Protein AF-A0A511YYL9-F1 (afdb_monomer_lite)

Foldseek 3Di:
DCVPVVVVVVVVPDDLLVLLLALQLLLVVLLVQDDPPDPLNVLSVLLNVLSCVLDPHHRDNDPDPPPQHSLNSLVVSLVSLVVSLVPDDDVVNSVSSVSSSVSSVVSNVSVVCVVVVHDPPVD

Radius of gyration: 15.74 Å; chains: 1; bounding box: 44×39×37 Å

Structure (mmCIF, N/CA/C/O backbone):
data_AF-A0A511YYL9-F1
#
_entry.id   AF-A0A511YYL9-F1
#
loop_
_atom_site.group_PDB
_atom_site.id
_atom_site.type_symbol
_atom_site.label_atom_id
_atom_site.label_alt_id
_atom_site.label_comp_id
_atom_site.label_asym_id
_atom_site.label_entity_id
_atom_site.label_seq_id
_atom_site.pdbx_PDB_ins_code
_atom_site.Cartn_x
_atom_site.Cartn_y
_atom_site.Cartn_z
_atom_site.occupancy
_atom_site.B_iso_or_equiv
_atom_site.auth_seq_id
_atom_site.auth_comp_id
_atom_site.auth_asym_id
_atom_site.auth_atom_id
_atom_site.pdbx_PDB_model_num
ATOM 1 N N . MET A 1 1 ? 30.550 -28.153 -11.649 1.00 44.44 1 MET A N 1
ATOM 2 C CA . MET A 1 1 ? 30.028 -26.855 -12.114 1.00 44.44 1 MET A CA 1
ATOM 3 C C . MET A 1 1 ? 28.538 -27.034 -12.335 1.00 44.44 1 MET A C 1
ATOM 5 O O . MET A 1 1 ? 28.211 -27.844 -13.182 1.00 44.44 1 MET A O 1
ATOM 9 N N . ASP A 1 2 ? 27.586 -26.387 -11.684 1.00 43.69 2 ASP A N 1
ATOM 10 C CA . ASP A 1 2 ? 27.435 -25.824 -10.336 1.00 43.69 2 ASP A CA 1
ATOM 11 C C . ASP A 1 2 ? 25.915 -25.542 -10.255 1.00 43.69 2 ASP A C 1
ATOM 13 O O . ASP A 1 2 ? 25.470 -24.443 -10.572 1.00 43.69 2 ASP A O 1
ATOM 17 N N . GLU A 1 3 ? 25.089 -26.566 -9.985 1.00 48.12 3 GLU A N 1
ATOM 18 C CA . GLU A 1 3 ? 23.604 -26.463 -9.978 1.00 48.12 3 GLU A CA 1
ATOM 19 C C . GLU A 1 3 ? 23.087 -25.425 -8.959 1.00 48.12 3 GLU A C 1
ATOM 21 O O . GLU A 1 3 ? 21.962 -24.921 -9.043 1.00 48.12 3 GLU A O 1
ATOM 26 N N . THR A 1 4 ? 23.939 -25.041 -8.010 1.00 49.22 4 THR A N 1
ATOM 27 C CA . THR A 1 4 ? 23.688 -23.978 -7.041 1.00 49.22 4 THR A CA 1
ATOM 28 C C . THR A 1 4 ? 23.674 -22.578 -7.661 1.00 49.22 4 THR A C 1
ATOM 30 O O . THR A 1 4 ? 22.932 -21.724 -7.178 1.00 49.22 4 THR A O 1
ATOM 33 N N . ALA A 1 5 ? 24.398 -22.332 -8.759 1.00 47.53 5 ALA A N 1
ATOM 34 C CA . ALA A 1 5 ? 24.409 -21.027 -9.429 1.00 47.53 5 ALA A CA 1
ATOM 35 C C . ALA A 1 5 ? 23.116 -20.760 -10.226 1.00 47.53 5 ALA A C 1
ATOM 37 O O . ALA A 1 5 ? 22.608 -19.640 -10.241 1.00 47.53 5 ALA A O 1
ATOM 38 N N . GLU A 1 6 ? 22.531 -21.799 -10.826 1.00 42.81 6 GLU A N 1
ATOM 39 C CA . GLU A 1 6 ? 21.280 -21.701 -11.596 1.00 42.81 6 GLU A CA 1
ATOM 40 C C . GLU A 1 6 ? 20.052 -21.502 -10.688 1.00 42.81 6 GLU A C 1
ATOM 42 O O . GLU A 1 6 ? 19.064 -20.871 -11.064 1.00 42.81 6 GLU A O 1
ATOM 47 N N . SER A 1 7 ? 20.140 -21.975 -9.443 1.00 42.91 7 SER A N 1
ATOM 48 C CA . SER A 1 7 ? 19.087 -21.818 -8.435 1.00 42.91 7 SER A CA 1
ATOM 49 C C . SER A 1 7 ? 19.033 -20.401 -7.845 1.00 42.91 7 SER A C 1
ATOM 51 O O . SER A 1 7 ? 17.952 -19.918 -7.508 1.00 42.91 7 SER A O 1
ATOM 53 N N . ILE A 1 8 ? 20.178 -19.712 -7.757 1.00 45.16 8 ILE A N 1
ATOM 54 C CA . ILE A 1 8 ? 20.262 -18.323 -7.272 1.00 45.16 8 ILE A CA 1
ATOM 55 C C . ILE A 1 8 ? 19.753 -17.339 -8.341 1.00 45.16 8 ILE A C 1
ATOM 57 O O . ILE A 1 8 ? 19.097 -16.358 -7.999 1.00 45.16 8 ILE A O 1
ATOM 61 N N . ALA A 1 9 ? 19.921 -17.658 -9.630 1.00 40.94 9 ALA A N 1
ATOM 62 C CA . ALA A 1 9 ? 19.423 -16.844 -10.744 1.00 40.94 9 ALA A CA 1
ATOM 63 C C . ALA A 1 9 ? 17.888 -16.657 -10.761 1.00 40.94 9 ALA A C 1
ATOM 65 O O . ALA A 1 9 ? 17.393 -15.713 -11.368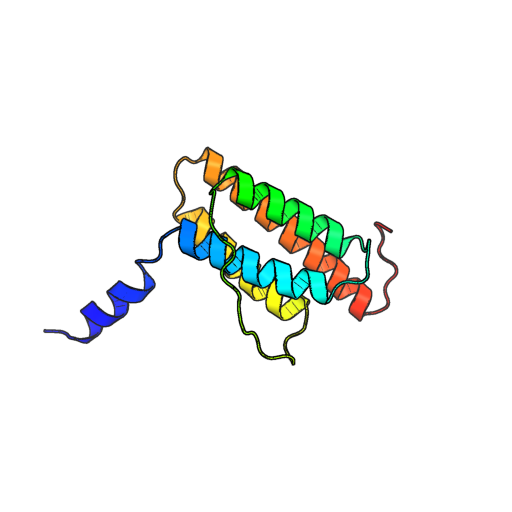 1.00 40.94 9 ALA A O 1
ATOM 66 N N . ARG A 1 10 ? 17.114 -17.508 -10.068 1.00 47.31 10 ARG A N 1
ATOM 67 C CA . ARG A 1 10 ? 15.640 -17.413 -10.024 1.00 47.31 10 ARG A CA 1
ATOM 68 C C . ARG A 1 10 ? 15.088 -16.411 -9.010 1.00 47.31 10 ARG A C 1
ATOM 70 O O . ARG A 1 10 ? 13.933 -16.018 -9.138 1.00 47.31 10 ARG A O 1
ATOM 77 N N . LEU A 1 11 ? 15.872 -15.999 -8.012 1.00 47.19 11 LEU A N 1
ATOM 78 C CA . LEU A 1 11 ? 15.444 -14.961 -7.062 1.00 47.19 11 LEU A CA 1
ATOM 79 C C . LEU A 1 11 ? 15.603 -13.549 -7.644 1.00 47.19 11 LEU A C 1
ATOM 81 O O . LEU A 1 11 ? 14.882 -12.639 -7.235 1.00 47.19 11 LEU A O 1
ATOM 85 N N . ASP A 1 12 ? 16.480 -13.393 -8.637 1.00 54.66 12 ASP A N 1
ATOM 86 C CA . ASP A 1 12 ? 16.789 -12.110 -9.266 1.00 54.66 12 ASP A CA 1
ATOM 87 C C . ASP A 1 12 ? 15.960 -11.819 -10.525 1.00 54.66 12 ASP A C 1
ATOM 89 O O . ASP A 1 12 ? 16.061 -10.719 -11.056 1.00 54.66 12 ASP A O 1
ATOM 93 N N . ASP A 1 13 ? 15.079 -12.708 -10.991 1.00 65.62 13 ASP A N 1
ATOM 94 C CA . ASP A 1 13 ? 14.391 -12.547 -12.290 1.00 65.62 13 ASP A CA 1
ATOM 95 C C . ASP A 1 13 ? 12.902 -12.155 -12.193 1.00 65.62 13 ASP A C 1
ATOM 97 O O . ASP A 1 13 ? 12.099 -12.439 -13.079 1.00 65.62 13 ASP A O 1
ATOM 101 N N . PHE A 1 14 ? 12.488 -11.504 -11.100 1.00 74.56 14 PHE A N 1
ATOM 102 C CA . PHE A 1 14 ? 11.117 -10.998 -11.002 1.00 74.56 14 PHE A CA 1
ATOM 103 C C . PHE A 1 14 ? 10.925 -9.710 -11.816 1.00 74.56 14 PHE A C 1
ATOM 105 O O . PHE A 1 14 ? 11.725 -8.773 -11.740 1.00 74.56 14 PHE A O 1
ATOM 112 N N . GLN A 1 15 ? 9.813 -9.632 -12.548 1.00 85.94 15 GLN A N 1
ATOM 113 C CA . GLN A 1 15 ? 9.394 -8.404 -13.216 1.00 85.94 15 GLN A CA 1
ATOM 114 C C . GLN A 1 15 ? 8.738 -7.463 -12.201 1.00 85.94 15 GLN A C 1
ATOM 116 O O . GLN A 1 15 ? 7.938 -7.883 -11.363 1.00 85.94 15 GLN A O 1
ATOM 121 N N . VAL A 1 16 ? 9.031 -6.161 -12.287 1.00 88.25 16 VAL A N 1
ATOM 122 C CA . VAL A 1 16 ? 8.430 -5.147 -11.396 1.00 88.25 16 VAL A CA 1
ATOM 123 C C . VAL A 1 16 ? 6.898 -5.174 -11.471 1.00 88.25 16 VAL A C 1
ATOM 125 O O . VAL A 1 16 ? 6.233 -5.020 -10.450 1.00 88.25 16 VAL A O 1
ATOM 128 N N . ALA A 1 17 ? 6.333 -5.446 -12.650 1.00 86.88 17 ALA A N 1
ATOM 129 C CA . ALA A 1 17 ? 4.891 -5.585 -12.835 1.00 86.88 17 ALA A CA 1
ATOM 130 C C . ALA A 1 17 ? 4.290 -6.740 -12.008 1.00 86.88 17 ALA A C 1
ATOM 132 O O . ALA A 1 17 ? 3.245 -6.554 -11.384 1.00 86.88 17 ALA A O 1
ATOM 133 N N . ASP A 1 18 ? 4.967 -7.890 -11.928 1.00 86.56 18 ASP A N 1
ATOM 134 C CA . ASP A 1 18 ? 4.513 -9.045 -11.137 1.00 86.56 18 ASP A CA 1
ATOM 135 C C . ASP A 1 18 ? 4.570 -8.754 -9.634 1.00 86.56 18 ASP A C 1
ATOM 137 O O . ASP A 1 18 ? 3.697 -9.165 -8.858 1.00 86.56 18 ASP A O 1
ATOM 141 N N . VAL A 1 19 ? 5.584 -7.992 -9.215 1.00 88.81 19 VAL A N 1
ATOM 142 C CA . VAL A 1 19 ? 5.691 -7.507 -7.837 1.00 88.81 19 VAL A CA 1
ATOM 143 C C . VAL A 1 19 ? 4.552 -6.551 -7.521 1.00 88.81 19 VAL A C 1
ATOM 145 O O . VAL A 1 19 ? 3.910 -6.716 -6.489 1.00 88.81 19 VAL A O 1
ATOM 148 N N . ILE A 1 20 ? 4.247 -5.599 -8.406 1.00 90.62 20 ILE A N 1
ATOM 149 C CA . ILE A 1 20 ? 3.129 -4.664 -8.223 1.00 90.62 20 ILE A CA 1
ATOM 150 C C . ILE A 1 20 ? 1.796 -5.418 -8.146 1.00 90.62 20 ILE A C 1
ATOM 152 O O . ILE A 1 20 ? 1.012 -5.172 -7.230 1.00 90.62 20 ILE A O 1
ATOM 156 N N . ALA A 1 21 ? 1.562 -6.388 -9.033 1.00 88.69 21 ALA A N 1
ATOM 157 C CA . ALA A 1 21 ? 0.372 -7.239 -9.007 1.00 88.69 21 ALA A CA 1
ATOM 158 C C . ALA A 1 21 ? 0.232 -8.011 -7.683 1.00 88.69 21 ALA A C 1
ATOM 160 O O . ALA A 1 21 ? -0.864 -8.119 -7.125 1.00 88.69 21 ALA A O 1
ATOM 161 N N . SER A 1 22 ? 1.351 -8.513 -7.153 1.00 88.75 22 SER A N 1
ATOM 162 C CA . SER A 1 22 ? 1.401 -9.202 -5.859 1.00 88.75 22 SER A CA 1
ATOM 163 C C . SER A 1 22 ? 1.152 -8.250 -4.693 1.00 88.75 22 SER A C 1
ATOM 165 O O . SER A 1 22 ? 0.391 -8.583 -3.790 1.00 88.75 22 SER A O 1
ATOM 167 N N . VAL A 1 23 ? 1.749 -7.054 -4.722 1.00 91.88 23 VAL A N 1
ATOM 168 C CA . VAL A 1 23 ? 1.523 -6.014 -3.713 1.00 91.88 23 VAL A CA 1
ATOM 169 C C . VA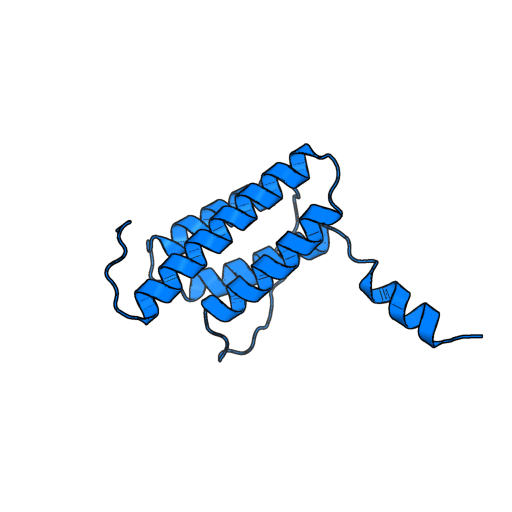L A 1 23 ? 0.050 -5.629 -3.685 1.00 91.88 23 VAL A C 1
ATOM 171 O O . VAL A 1 23 ? -0.515 -5.628 -2.600 1.00 91.88 23 VAL A O 1
ATOM 174 N N . ARG A 1 24 ? -0.604 -5.414 -4.834 1.00 90.50 24 ARG A N 1
ATOM 175 C CA . ARG A 1 24 ? -2.055 -5.155 -4.892 1.00 90.50 24 ARG A CA 1
ATOM 176 C C . ARG A 1 24 ? -2.870 -6.247 -4.206 1.00 90.50 24 ARG A C 1
ATOM 178 O O . ARG A 1 24 ? -3.721 -5.934 -3.387 1.00 90.50 24 ARG A O 1
ATOM 185 N N . GLY A 1 25 ? -2.563 -7.518 -4.466 1.00 89.31 25 GLY A N 1
ATOM 186 C CA . GLY A 1 25 ? -3.220 -8.633 -3.777 1.00 89.31 25 GLY A CA 1
ATOM 187 C C . GLY A 1 25 ? -3.041 -8.607 -2.257 1.00 89.31 25 GLY A C 1
ATOM 188 O O . GLY A 1 25 ? -3.952 -8.965 -1.520 1.00 89.31 25 GLY A O 1
ATOM 189 N N . LEU A 1 26 ? -1.881 -8.160 -1.768 1.00 92.12 26 LEU A N 1
ATOM 190 C CA . LEU A 1 26 ? -1.651 -7.962 -0.335 1.00 92.12 26 LEU A CA 1
ATOM 191 C C . LEU A 1 26 ? -2.424 -6.750 0.203 1.00 92.12 26 LEU A C 1
ATOM 193 O O . LEU A 1 26 ? -2.948 -6.815 1.310 1.00 92.12 26 LEU A O 1
ATOM 197 N N . LEU A 1 27 ? -2.498 -5.653 -0.553 1.00 93.12 27 LEU A N 1
ATOM 198 C CA . LEU A 1 27 ? -3.258 -4.469 -0.148 1.00 93.12 27 LEU A CA 1
ATOM 199 C C . LEU A 1 27 ? -4.757 -4.764 -0.072 1.00 93.12 27 LEU A C 1
ATOM 201 O O . LEU A 1 27 ? -5.397 -4.294 0.858 1.00 93.12 27 LEU A O 1
ATOM 205 N N . ASP A 1 28 ? -5.283 -5.591 -0.975 1.00 91.69 28 ASP A N 1
ATOM 206 C CA . ASP A 1 28 ? -6.683 -6.039 -0.985 1.00 91.69 28 ASP A CA 1
ATOM 207 C C . ASP A 1 28 ? -7.022 -6.760 0.324 1.00 91.69 28 ASP A C 1
ATOM 209 O O . ASP A 1 28 ? -7.901 -6.355 1.082 1.00 91.69 28 ASP A O 1
ATOM 213 N N . VAL A 1 29 ? -6.186 -7.738 0.684 1.00 90.62 29 VAL A N 1
ATOM 214 C CA . VAL A 1 29 ? -6.302 -8.470 1.951 1.00 90.62 29 VAL A CA 1
ATOM 215 C C . VAL A 1 29 ? -6.130 -7.550 3.165 1.00 90.62 29 VAL A C 1
ATOM 217 O O . VAL A 1 29 ? -6.751 -7.778 4.203 1.00 90.62 29 VAL A O 1
ATOM 220 N N . ALA A 1 30 ? -5.264 -6.536 3.087 1.00 91.38 30 ALA A N 1
ATOM 221 C CA . ALA A 1 30 ? -5.085 -5.579 4.175 1.00 91.38 30 ALA A CA 1
ATOM 222 C C . ALA A 1 30 ? -6.315 -4.671 4.345 1.00 91.38 30 ALA A C 1
ATOM 224 O O . ALA A 1 30 ? -6.737 -4.456 5.479 1.00 91.38 30 ALA A O 1
ATOM 225 N N . LEU A 1 31 ? -6.907 -4.196 3.244 1.00 91.62 31 LEU A N 1
ATOM 226 C CA . LEU A 1 31 ? -8.115 -3.366 3.238 1.00 91.62 31 LEU A CA 1
ATOM 227 C C . LEU A 1 31 ? -9.321 -4.107 3.810 1.00 91.62 31 LEU A C 1
ATOM 229 O O . LEU A 1 31 ? -10.009 -3.551 4.662 1.00 91.62 31 LEU A O 1
ATOM 233 N N . ASP A 1 32 ? -9.514 -5.374 3.435 1.00 90.75 32 ASP A N 1
ATOM 234 C CA . ASP A 1 32 ? -10.578 -6.236 3.976 1.00 90.75 32 ASP A CA 1
ATOM 235 C C . ASP A 1 32 ? -10.510 -6.398 5.503 1.00 90.75 32 ASP A C 1
ATOM 237 O O . ASP A 1 32 ? -11.489 -6.770 6.155 1.00 90.75 32 ASP A O 1
ATOM 241 N N . ARG A 1 33 ? -9.338 -6.141 6.089 1.00 88.38 33 ARG A N 1
ATOM 242 C CA . ARG A 1 33 ? -9.076 -6.257 7.528 1.00 88.38 33 ARG A CA 1
ATOM 243 C C . ARG A 1 33 ? -9.091 -4.911 8.247 1.00 88.38 33 ARG A C 1
ATOM 245 O O . ARG A 1 33 ? -9.015 -4.893 9.474 1.00 88.38 33 ARG A O 1
ATOM 252 N N . CYS A 1 34 ? -9.175 -3.800 7.521 1.00 88.94 34 CYS A N 1
ATOM 253 C CA . CYS A 1 34 ? -9.317 -2.475 8.104 1.00 88.94 34 CYS A CA 1
ATOM 254 C C . CYS A 1 34 ? -10.786 -2.166 8.415 1.00 88.94 34 CYS A C 1
ATOM 256 O O . CYS A 1 34 ? -11.702 -2.598 7.716 1.00 88.94 34 CYS A O 1
ATOM 258 N N . ALA A 1 35 ? -11.021 -1.356 9.450 1.00 87.19 35 ALA A N 1
ATOM 259 C CA . ALA A 1 35 ? -12.343 -0.781 9.665 1.00 87.19 35 ALA A CA 1
ATOM 260 C C . ALA A 1 35 ? -12.712 0.148 8.484 1.00 87.19 35 ALA A C 1
ATOM 262 O O . ALA A 1 35 ? -11.855 0.912 8.024 1.00 87.19 35 ALA A O 1
ATOM 263 N N .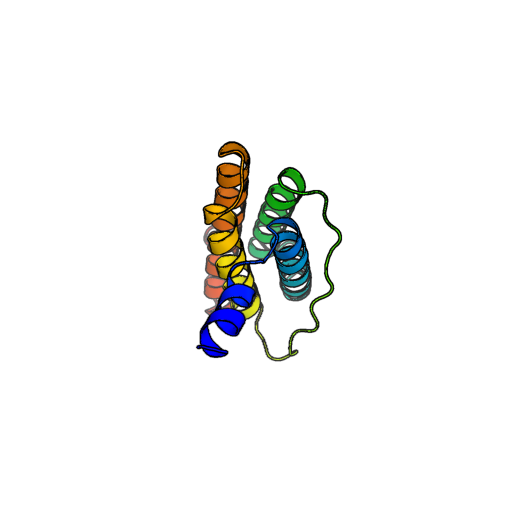 PRO A 1 36 ? -13.968 0.131 7.995 1.00 82.88 36 PRO A N 1
ATOM 264 C CA . PRO A 1 36 ? -14.391 0.999 6.901 1.00 82.88 36 PRO A CA 1
ATOM 265 C C . PRO A 1 36 ? -14.134 2.479 7.205 1.00 82.88 36 PRO A C 1
ATOM 267 O O . PRO A 1 36 ? -14.557 2.987 8.242 1.00 82.88 36 PRO A O 1
ATOM 270 N N . GLY A 1 37 ? -13.454 3.171 6.287 1.00 83.38 37 GLY A N 1
ATOM 271 C CA . GLY A 1 37 ? -13.131 4.594 6.428 1.00 83.38 37 GLY A CA 1
ATOM 272 C C . GLY A 1 37 ? -12.033 4.912 7.448 1.00 83.38 37 GLY A C 1
ATOM 273 O O . GLY A 1 37 ? -11.841 6.086 7.755 1.00 83.38 37 GLY A O 1
ATOM 274 N N . SER A 1 38 ? -11.311 3.913 7.973 1.00 90.12 38 SER A N 1
ATOM 275 C CA . SER A 1 38 ? -10.180 4.177 8.864 1.00 90.12 38 SER A CA 1
ATOM 276 C C . SER A 1 38 ? -9.060 4.928 8.141 1.00 90.12 38 SER A C 1
ATOM 278 O O . SER A 1 38 ? -8.846 4.764 6.937 1.00 90.12 38 SER A O 1
ATOM 280 N N . ALA A 1 39 ? -8.297 5.725 8.891 1.00 93.00 39 ALA A N 1
ATOM 281 C CA . ALA A 1 39 ? -7.147 6.442 8.345 1.00 93.00 39 ALA A CA 1
ATOM 282 C C . ALA A 1 39 ? -6.113 5.473 7.739 1.00 93.00 39 ALA A C 1
ATOM 284 O O . ALA A 1 39 ? -5.535 5.756 6.694 1.00 93.00 39 ALA A O 1
ATOM 285 N N . ALA A 1 40 ? -5.941 4.286 8.332 1.00 93.50 40 ALA A N 1
ATOM 286 C CA . ALA A 1 40 ? -5.102 3.241 7.758 1.00 93.50 40 ALA A CA 1
ATOM 287 C C . ALA A 1 40 ? -5.613 2.750 6.395 1.00 93.50 40 ALA A C 1
ATOM 289 O O . ALA A 1 40 ? -4.810 2.596 5.477 1.00 93.50 40 ALA A O 1
ATOM 290 N N . ALA A 1 41 ? -6.925 2.537 6.243 1.00 93.25 41 ALA A N 1
ATOM 291 C CA . ALA A 1 41 ? -7.510 2.130 4.968 1.00 93.25 41 ALA A CA 1
ATOM 292 C C . ALA A 1 41 ? -7.290 3.195 3.884 1.00 93.25 41 ALA A C 1
ATOM 294 O O . ALA A 1 41 ? -6.904 2.860 2.768 1.00 93.25 41 ALA A O 1
ATOM 295 N N . LEU A 1 42 ? -7.461 4.478 4.223 1.00 94.81 42 LEU A N 1
ATOM 296 C CA . LEU A 1 42 ? -7.222 5.591 3.297 1.00 94.81 42 LEU A CA 1
ATOM 297 C C . LEU A 1 42 ? -5.763 5.649 2.825 1.00 94.81 42 LEU A C 1
ATOM 299 O O . LEU A 1 42 ? -5.506 5.819 1.636 1.00 94.81 42 LEU A O 1
ATOM 303 N N . GLU A 1 43 ? -4.810 5.446 3.733 1.00 97.00 43 GLU A N 1
ATOM 304 C CA . GLU A 1 43 ? -3.387 5.380 3.387 1.00 97.00 43 GLU A CA 1
ATOM 305 C C . GLU A 1 43 ? -3.065 4.158 2.509 1.00 97.00 43 GLU A C 1
ATOM 307 O O . GLU A 1 43 ? -2.268 4.257 1.577 1.00 97.00 43 GLU A O 1
ATOM 312 N N . ILE A 1 44 ? -3.710 3.007 2.738 1.00 95.69 44 ILE A N 1
ATOM 313 C CA . ILE A 1 44 ? -3.557 1.837 1.858 1.00 95.69 44 ILE A CA 1
ATOM 314 C C . ILE A 1 44 ? -4.117 2.127 0.457 1.00 95.69 44 ILE A C 1
ATOM 316 O O . ILE A 1 44 ? -3.468 1.778 -0.530 1.00 95.69 44 ILE A O 1
ATOM 320 N N . CYS A 1 45 ? -5.265 2.802 0.351 1.00 94.81 45 CYS A N 1
ATOM 321 C CA . CYS A 1 45 ? -5.817 3.234 -0.935 1.00 94.81 45 CYS A CA 1
ATOM 322 C C . CYS A 1 45 ? -4.878 4.209 -1.662 1.00 94.81 45 CYS A C 1
ATOM 324 O O . CYS A 1 45 ? -4.600 4.015 -2.841 1.00 94.81 45 CYS A O 1
ATOM 326 N N . ALA A 1 46 ? -4.314 5.198 -0.961 1.00 94.81 46 ALA A N 1
ATOM 327 C CA . ALA A 1 46 ? -3.343 6.127 -1.547 1.00 94.81 46 ALA A CA 1
ATOM 328 C C . ALA A 1 46 ? -2.081 5.403 -2.050 1.00 94.81 46 ALA A C 1
ATOM 330 O O . ALA A 1 46 ? -1.569 5.695 -3.133 1.00 94.81 46 ALA A O 1
ATOM 331 N N . ALA A 1 47 ? -1.596 4.405 -1.301 1.00 96.12 47 ALA A N 1
ATOM 332 C CA . ALA A 1 47 ? -0.507 3.554 -1.767 1.00 96.12 47 ALA A CA 1
ATOM 333 C C . ALA A 1 47 ? -0.887 2.793 -3.045 1.00 96.12 47 ALA A C 1
ATOM 335 O O . ALA A 1 47 ? -0.077 2.710 -3.966 1.00 96.12 47 ALA A O 1
ATOM 336 N N . TRP A 1 48 ? -2.108 2.2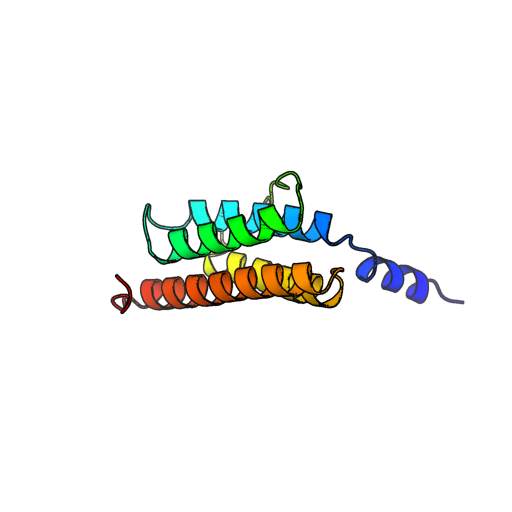57 -3.111 1.00 94.69 48 TRP A N 1
ATOM 337 C CA . TRP A 1 48 ? -2.617 1.549 -4.283 1.00 94.69 48 TRP A CA 1
ATOM 338 C C . TRP A 1 48 ? -2.636 2.443 -5.526 1.00 94.69 48 TRP A C 1
ATOM 340 O O . TRP A 1 48 ? -2.115 2.049 -6.568 1.00 94.69 48 TRP A O 1
ATOM 350 N N . GLU A 1 49 ? -3.163 3.661 -5.411 1.00 92.25 49 GLU A N 1
ATOM 351 C CA . GLU A 1 49 ? -3.196 4.635 -6.508 1.00 92.25 49 GLU A CA 1
ATOM 352 C C . GLU A 1 49 ? -1.787 4.932 -7.045 1.00 92.25 49 GLU A C 1
ATOM 354 O O . GLU A 1 49 ? -1.566 4.927 -8.257 1.00 92.25 49 GLU A O 1
ATOM 359 N N . GLY A 1 50 ? -0.799 5.093 -6.158 1.00 89.94 50 GLY A N 1
ATOM 360 C CA . GLY A 1 50 ? 0.602 5.270 -6.557 1.00 89.94 50 GLY A CA 1
ATOM 361 C C . GLY A 1 50 ? 1.163 4.086 -7.359 1.00 89.94 50 GLY A C 1
ATOM 362 O O . GLY A 1 50 ? 1.933 4.282 -8.301 1.00 89.94 50 GLY A O 1
ATOM 363 N N . LEU A 1 51 ? 0.749 2.854 -7.039 1.00 91.12 51 LEU A N 1
ATOM 364 C CA . LEU A 1 51 ? 1.129 1.650 -7.788 1.00 91.12 51 LEU A CA 1
ATOM 365 C C . LEU A 1 51 ? 0.448 1.586 -9.168 1.00 91.12 51 LEU A C 1
ATOM 367 O O . LEU A 1 51 ? 1.073 1.150 -10.139 1.00 91.12 51 LEU A O 1
ATOM 371 N N . ASP A 1 52 ? -0.810 2.032 -9.272 1.00 89.62 52 ASP A N 1
ATOM 372 C CA . ASP A 1 52 ? -1.596 2.101 -10.520 1.00 89.62 52 ASP A CA 1
ATOM 373 C C . ASP A 1 52 ? -0.969 3.009 -11.571 1.00 89.62 52 ASP A C 1
ATOM 375 O O . ASP A 1 52 ? -0.975 2.664 -12.754 1.00 89.62 52 ASP A O 1
ATOM 379 N N . VAL A 1 53 ? -0.336 4.103 -11.148 1.00 85.50 53 VAL A N 1
ATOM 380 C CA . VAL A 1 53 ? 0.389 4.993 -12.063 1.00 85.50 53 VAL A CA 1
ATOM 381 C C . VAL A 1 53 ? 1.650 4.329 -12.632 1.00 85.50 53 VAL A C 1
ATOM 383 O O . VAL A 1 53 ? 2.024 4.598 -13.774 1.00 85.50 53 VAL A O 1
ATOM 386 N N . VAL A 1 54 ? 2.316 3.459 -11.865 1.00 83.50 54 VAL A N 1
ATOM 387 C CA . VAL A 1 54 ? 3.585 2.832 -12.277 1.00 83.50 54 VAL A CA 1
ATOM 388 C C . VAL A 1 54 ? 3.367 1.656 -13.222 1.00 83.50 54 VAL A C 1
ATOM 390 O O . VAL A 1 54 ? 4.119 1.493 -14.182 1.00 83.50 54 VAL A O 1
ATOM 393 N N . ALA A 1 55 ? 2.353 0.830 -12.970 1.00 80.38 55 ALA A N 1
ATOM 394 C CA . ALA A 1 55 ? 2.045 -0.296 -13.838 1.00 80.38 55 ALA A CA 1
ATOM 395 C C . ALA A 1 55 ? 0.548 -0.600 -13.870 1.00 80.38 55 ALA A C 1
ATOM 397 O O . ALA A 1 55 ? -0.060 -0.943 -12.850 1.00 80.38 55 ALA A O 1
ATOM 398 N N . ALA A 1 56 ? -0.012 -0.614 -15.080 1.00 65.31 56 ALA A N 1
ATOM 399 C CA . ALA A 1 56 ? -1.276 -1.279 -15.348 1.00 65.31 56 ALA A CA 1
ATOM 400 C C . ALA A 1 56 ? -1.043 -2.793 -15.233 1.00 65.31 56 ALA A C 1
ATOM 402 O O . ALA A 1 56 ? -0.488 -3.419 -16.132 1.00 65.31 56 ALA A O 1
ATOM 403 N N . ALA A 1 57 ? -1.410 -3.376 -14.096 1.00 60.16 57 ALA A N 1
ATOM 404 C CA . ALA A 1 57 ? -1.269 -4.807 -13.849 1.00 60.16 57 ALA A CA 1
ATOM 405 C C . ALA A 1 57 ? -2.544 -5.337 -13.190 1.00 60.16 57 ALA A C 1
ATOM 407 O O . ALA A 1 57 ? -3.185 -4.647 -12.395 1.00 60.16 57 ALA A O 1
ATOM 408 N N . SER A 1 58 ? -2.926 -6.565 -13.523 1.00 59.03 58 SER A N 1
ATOM 409 C CA . SER A 1 58 ? -4.021 -7.252 -12.841 1.00 59.03 58 SER A CA 1
ATOM 410 C C . SER A 1 58 ? -3.686 -7.473 -11.365 1.00 59.03 58 SER A C 1
ATOM 412 O O . SER A 1 58 ? -2.520 -7.592 -10.998 1.00 59.03 58 SER A O 1
ATOM 414 N N . VAL A 1 59 ? -4.704 -7.562 -10.512 1.00 61.53 59 VAL A N 1
ATOM 415 C CA . VAL A 1 59 ? -4.520 -7.981 -9.118 1.00 61.53 59 VAL A CA 1
ATOM 416 C C . VAL A 1 59 ? -4.227 -9.479 -9.093 1.00 61.53 59 VAL A C 1
ATOM 418 O O . VAL A 1 59 ? -5.017 -10.274 -9.605 1.00 61.53 59 VAL A O 1
ATOM 421 N N . THR A 1 60 ? -3.112 -9.883 -8.484 1.00 61.66 60 THR A N 1
ATOM 422 C CA . THR A 1 60 ? -2.867 -11.299 -8.192 1.00 61.66 60 THR A CA 1
ATOM 423 C C . THR A 1 60 ? -3.518 -11.626 -6.859 1.00 61.66 60 THR A C 1
ATOM 425 O O . THR A 1 60 ? -3.042 -11.176 -5.821 1.00 61.66 60 THR A O 1
ATOM 428 N N . VAL A 1 61 ? -4.594 -12.417 -6.869 1.00 62.00 61 VAL A N 1
ATOM 429 C CA . VAL A 1 61 ? -5.267 -12.842 -5.632 1.00 62.00 61 VAL A CA 1
ATOM 430 C C . VAL A 1 61 ? -4.297 -13.661 -4.780 1.00 62.00 61 VAL A C 1
ATOM 432 O O . VAL A 1 61 ? -3.913 -14.777 -5.136 1.00 62.00 61 VAL A O 1
ATOM 435 N N . GLN A 1 62 ? -3.900 -13.102 -3.641 1.00 63.22 62 GLN A N 1
ATOM 436 C CA . GLN A 1 62 ? -2.995 -13.742 -2.694 1.00 63.22 62 GLN A CA 1
ATOM 437 C C . GLN A 1 62 ? -3.817 -14.560 -1.692 1.00 63.22 62 GLN A C 1
ATOM 439 O O . GLN A 1 62 ? -4.550 -14.010 -0.873 1.00 63.22 62 GLN A O 1
ATOM 444 N N . ARG A 1 63 ? -3.687 -15.893 -1.719 1.00 63.16 63 ARG A N 1
ATOM 445 C CA . ARG A 1 63 ? -4.217 -16.751 -0.645 1.00 63.16 63 ARG A CA 1
ATOM 446 C C . ARG A 1 63 ? -3.262 -16.714 0.541 1.00 63.16 63 ARG A C 1
ATOM 448 O O . ARG A 1 63 ? -2.363 -17.543 0.648 1.00 63.16 63 ARG A O 1
ATOM 455 N N . LEU A 1 64 ? -3.451 -15.728 1.405 1.00 67.88 64 LEU A N 1
ATOM 456 C CA . LEU A 1 64 ? -2.710 -15.612 2.653 1.00 67.88 64 LEU A CA 1
ATOM 457 C C . LEU A 1 64 ? -3.386 -16.418 3.773 1.00 67.88 64 LEU A C 1
ATOM 459 O O . LEU A 1 64 ? -4.617 -16.478 3.810 1.00 67.88 64 LEU A O 1
ATOM 463 N N . PRO A 1 65 ? -2.610 -17.005 4.704 1.00 73.31 65 PRO A N 1
ATOM 464 C CA . PRO A 1 65 ? -3.155 -17.562 5.936 1.00 73.31 65 PRO A CA 1
ATOM 465 C C . PRO A 1 65 ? -4.054 -16.547 6.661 1.00 73.31 65 PRO A C 1
ATOM 467 O O . PRO A 1 65 ? -3.719 -15.358 6.766 1.00 73.31 65 PRO A O 1
ATOM 470 N N . SER A 1 66 ? -5.200 -17.014 7.159 1.00 71.81 66 SER A N 1
ATOM 471 C CA . SER A 1 66 ? -6.178 -16.194 7.887 1.00 71.81 66 SER A CA 1
ATOM 472 C C . SER A 1 66 ? -5.604 -15.568 9.155 1.00 71.81 66 SER A C 1
ATOM 474 O O . SER A 1 66 ? -6.089 -14.535 9.599 1.00 71.81 66 SER A O 1
ATOM 476 N N . GLU A 1 67 ? -4.559 -16.175 9.714 1.00 77.69 67 GLU A N 1
ATOM 477 C CA . GLU A 1 67 ? -3.927 -15.796 10.976 1.00 77.69 67 GLU A CA 1
ATOM 478 C C . GLU A 1 67 ? -2.982 -14.599 10.832 1.00 77.69 67 GLU A C 1
ATOM 480 O O . GLU A 1 67 ? -2.587 -14.004 11.834 1.00 77.69 67 GLU A O 1
ATOM 485 N N . LEU A 1 68 ? -2.582 -14.238 9.607 1.00 77.38 68 LEU A N 1
ATOM 486 C CA . LEU A 1 68 ? -1.768 -13.043 9.406 1.00 77.38 68 LEU A CA 1
ATOM 487 C C . LEU A 1 68 ? -2.593 -11.814 9.794 1.00 77.38 68 LEU A C 1
ATOM 489 O O . LEU A 1 68 ? -3.716 -11.671 9.330 1.00 77.38 68 LEU A O 1
ATOM 493 N N . SER A 1 69 ? -2.047 -10.895 10.586 1.00 85.12 69 SER A N 1
ATOM 494 C CA . SER A 1 69 ? -2.691 -9.600 10.842 1.00 85.12 69 SER A CA 1
ATOM 495 C C . SER A 1 69 ? -2.540 -8.655 9.644 1.00 85.12 69 SER A C 1
ATOM 497 O O . SER A 1 69 ? -1.703 -8.881 8.763 1.00 85.12 69 SER A O 1
ATOM 499 N N . ALA A 1 70 ? -3.315 -7.565 9.606 1.00 85.69 70 ALA A N 1
ATOM 500 C CA . ALA A 1 70 ? -3.137 -6.507 8.604 1.00 85.69 70 ALA A CA 1
ATOM 501 C C . ALA A 1 70 ? -1.694 -5.958 8.613 1.00 85.69 70 ALA A C 1
ATOM 503 O O . ALA A 1 70 ? -1.091 -5.771 7.556 1.00 85.69 70 ALA A O 1
ATOM 504 N N . LEU A 1 71 ? -1.079 -5.817 9.794 1.00 87.38 71 LEU A N 1
ATOM 505 C CA . LEU A 1 71 ? 0.323 -5.410 9.933 1.00 87.38 71 LEU A CA 1
ATOM 506 C C . LEU A 1 71 ? 1.310 -6.385 9.282 1.00 87.38 71 LEU A C 1
ATOM 508 O O . LEU A 1 71 ? 2.252 -5.944 8.618 1.00 87.38 71 LEU A O 1
ATOM 512 N N . GLY A 1 72 ? 1.107 -7.695 9.451 1.00 87.44 72 GLY A N 1
ATOM 513 C CA . GLY A 1 72 ? 1.954 -8.718 8.829 1.00 87.44 72 GLY A CA 1
ATOM 514 C C . GLY A 1 72 ? 1.870 -8.690 7.299 1.00 87.44 72 GLY A C 1
ATOM 515 O O . GLY A 1 72 ? 2.890 -8.788 6.606 1.00 87.44 72 GLY A O 1
ATOM 516 N N . VAL A 1 73 ? 0.665 -8.469 6.770 1.00 90.56 73 VAL A N 1
ATOM 517 C CA . VAL A 1 73 ? 0.426 -8.306 5.330 1.00 90.56 73 VAL A CA 1
ATOM 518 C C . VAL A 1 73 ? 1.106 -7.043 4.802 1.00 90.56 73 VAL A C 1
ATOM 520 O O . VAL A 1 73 ? 1.882 -7.120 3.846 1.00 90.56 73 VAL A O 1
ATOM 523 N N . LEU A 1 74 ? 0.933 -5.901 5.475 1.00 92.94 74 LEU A N 1
ATOM 524 C CA . LEU A 1 74 ? 1.595 -4.654 5.087 1.00 92.94 74 LEU A CA 1
ATOM 525 C C . LEU A 1 74 ? 3.120 -4.740 5.187 1.00 92.94 74 LEU A C 1
ATOM 527 O O . LEU A 1 74 ? 3.820 -4.202 4.333 1.00 92.94 74 LEU A O 1
ATOM 531 N N . ALA A 1 75 ? 3.672 -5.433 6.186 1.00 92.81 75 ALA A N 1
ATOM 532 C CA . ALA A 1 75 ? 5.117 -5.638 6.285 1.00 92.81 75 ALA A CA 1
ATOM 533 C C . ALA A 1 75 ? 5.675 -6.375 5.057 1.00 92.81 75 ALA A C 1
ATOM 535 O O . ALA A 1 75 ? 6.756 -6.032 4.567 1.00 92.81 75 ALA A O 1
ATOM 536 N N . THR A 1 76 ? 4.923 -7.345 4.536 1.00 91.62 76 THR A N 1
ATOM 537 C CA . THR A 1 76 ? 5.271 -8.075 3.312 1.00 91.62 76 THR A CA 1
ATOM 538 C C . THR A 1 76 ? 5.170 -7.169 2.086 1.00 91.62 76 THR A C 1
ATOM 540 O O . THR A 1 76 ? 6.138 -7.065 1.332 1.00 91.62 76 THR A O 1
ATOM 543 N N . ALA A 1 77 ? 4.065 -6.429 1.942 1.00 93.19 77 ALA A N 1
ATOM 544 C CA . ALA A 1 77 ? 3.875 -5.460 0.861 1.00 93.19 77 ALA A CA 1
ATOM 545 C C . ALA A 1 77 ? 5.020 -4.433 0.808 1.00 93.19 77 ALA A C 1
ATOM 547 O O . ALA A 1 77 ? 5.631 -4.225 -0.237 1.00 93.19 77 ALA A O 1
ATOM 548 N N . ARG A 1 78 ? 5.406 -3.865 1.956 1.00 95.25 78 ARG A N 1
ATOM 549 C CA . ARG A 1 78 ? 6.521 -2.912 2.047 1.00 95.25 78 ARG A CA 1
ATOM 550 C C . ARG A 1 78 ? 7.860 -3.493 1.605 1.00 95.25 78 ARG A C 1
ATOM 552 O O . ARG A 1 78 ? 8.638 -2.797 0.956 1.00 95.25 78 ARG A O 1
ATOM 559 N N . ARG A 1 79 ? 8.168 -4.742 1.972 1.00 93.06 79 ARG A N 1
ATOM 560 C CA . ARG A 1 79 ? 9.411 -5.407 1.536 1.00 93.06 79 ARG A CA 1
ATOM 561 C C . ARG A 1 79 ? 9.447 -5.556 0.018 1.00 93.06 79 ARG A C 1
ATOM 563 O O . ARG A 1 79 ? 10.469 -5.249 -0.588 1.00 93.06 79 ARG A O 1
ATOM 570 N N . LEU A 1 80 ? 8.329 -5.963 -0.578 1.00 92.19 80 LEU A N 1
ATOM 571 C CA . LEU A 1 80 ? 8.193 -6.100 -2.025 1.00 92.19 80 LEU A CA 1
ATOM 572 C C . LEU A 1 80 ? 8.341 -4.755 -2.747 1.00 92.19 80 LEU A C 1
ATOM 574 O O . LEU A 1 80 ? 9.129 -4.657 -3.684 1.00 92.19 80 LEU A O 1
ATOM 578 N N . VAL A 1 81 ? 7.675 -3.699 -2.267 1.00 93.62 81 VAL A N 1
ATOM 579 C CA . VAL A 1 81 ? 7.801 -2.350 -2.849 1.00 93.62 81 VAL A CA 1
ATOM 580 C C . VAL A 1 81 ? 9.240 -1.834 -2.757 1.00 93.62 81 VAL A C 1
ATOM 582 O O . VAL A 1 81 ? 9.759 -1.311 -3.739 1.00 93.62 81 VAL A O 1
ATOM 585 N N . ARG A 1 82 ? 9.934 -2.038 -1.628 1.00 94.62 82 ARG A N 1
ATOM 586 C CA . ARG A 1 82 ? 11.364 -1.689 -1.504 1.00 94.62 82 ARG A CA 1
ATOM 587 C C . ARG A 1 82 ? 12.222 -2.405 -2.547 1.00 94.62 82 ARG A C 1
ATOM 589 O O . ARG A 1 82 ? 13.078 -1.770 -3.152 1.00 94.62 82 ARG A O 1
ATOM 596 N N . GLY A 1 83 ? 11.974 -3.694 -2.781 1.00 91.06 83 GLY A N 1
ATOM 597 C CA . GLY A 1 83 ? 12.654 -4.450 -3.835 1.00 91.06 83 GLY A CA 1
ATOM 598 C C . GLY A 1 83 ? 12.360 -3.912 -5.239 1.00 91.06 83 GLY A C 1
ATOM 599 O O . GLY A 1 83 ? 13.275 -3.784 -6.047 1.00 91.06 83 GLY A O 1
ATOM 600 N N . ALA A 1 84 ? 11.106 -3.540 -5.515 1.00 91.44 84 ALA A N 1
ATOM 601 C CA . ALA A 1 84 ? 10.696 -2.968 -6.797 1.00 91.44 84 ALA A CA 1
ATOM 602 C C . ALA A 1 84 ? 11.341 -1.598 -7.074 1.00 91.44 84 ALA A C 1
ATOM 604 O O . ALA A 1 84 ? 11.793 -1.362 -8.191 1.00 91.44 84 ALA A O 1
ATOM 605 N N . ILE A 1 85 ? 11.454 -0.724 -6.065 1.00 93.69 85 ILE A N 1
ATOM 606 C CA . ILE A 1 85 ? 12.102 0.597 -6.188 1.00 93.69 85 ILE A CA 1
ATOM 607 C C . ILE A 1 85 ? 13.532 0.478 -6.723 1.00 93.69 85 ILE A C 1
ATOM 609 O O . ILE A 1 85 ? 13.939 1.276 -7.560 1.00 93.69 85 ILE A O 1
ATOM 613 N N . LEU A 1 86 ? 14.288 -0.522 -6.265 1.00 90.44 86 LEU A N 1
ATOM 614 C CA . LEU A 1 86 ? 15.687 -0.714 -6.663 1.00 90.44 86 LEU A CA 1
ATOM 615 C C . LEU A 1 86 ? 15.855 -1.149 -8.126 1.00 90.44 86 LEU A C 1
ATOM 617 O O . LEU A 1 86 ? 16.973 -1.142 -8.633 1.00 90.44 86 LEU A O 1
ATOM 621 N N . ARG A 1 87 ? 14.769 -1.570 -8.780 1.00 88.56 87 ARG A N 1
ATOM 622 C CA . ARG A 1 87 ? 14.792 -2.207 -10.102 1.00 88.56 87 ARG A CA 1
ATOM 623 C C . ARG A 1 87 ? 13.937 -1.505 -11.145 1.00 88.56 87 ARG A C 1
ATOM 625 O O . ARG A 1 87 ? 14.021 -1.852 -12.318 1.00 88.56 87 ARG A O 1
ATOM 632 N N . VAL A 1 88 ? 13.066 -0.593 -10.725 1.00 91.44 88 VAL A N 1
ATOM 633 C CA . VAL A 1 88 ? 12.150 0.077 -11.639 1.00 91.44 88 VAL A CA 1
ATOM 634 C C . VAL A 1 88 ? 12.876 1.173 -12.410 1.00 91.44 88 VAL A C 1
ATOM 636 O O . VAL A 1 88 ? 13.625 1.973 -11.851 1.00 91.44 88 VAL A O 1
ATOM 639 N N . GLU A 1 89 ? 12.588 1.237 -13.701 1.00 88.56 89 GLU A N 1
ATOM 640 C CA . GLU A 1 89 ? 12.943 2.353 -14.564 1.00 88.56 89 GLU A CA 1
ATOM 641 C C . GLU A 1 89 ? 11.675 2.856 -15.267 1.00 88.56 89 GLU A C 1
ATOM 643 O O . GLU A 1 89 ? 10.776 2.057 -15.547 1.00 88.56 89 GLU A O 1
ATOM 648 N N . PRO A 1 90 ? 11.569 4.162 -15.570 1.00 91.75 90 PRO A N 1
ATOM 649 C CA . PRO A 1 90 ? 12.530 5.237 -15.279 1.00 91.75 90 PRO A CA 1
ATOM 650 C C . PRO A 1 90 ? 12.536 5.680 -13.799 1.00 91.75 90 PRO A C 1
ATOM 652 O O . PRO A 1 90 ? 11.648 5.323 -13.031 1.00 91.75 90 PRO A O 1
ATOM 655 N N . LEU A 1 91 ? 13.494 6.535 -13.402 1.00 91.12 91 LEU A N 1
ATOM 656 C CA . LEU A 1 91 ? 13.601 7.082 -12.032 1.00 91.12 91 LEU A CA 1
ATOM 657 C C . LEU A 1 91 ? 12.292 7.713 -11.523 1.00 91.12 91 LEU A C 1
ATOM 659 O O . LEU A 1 91 ? 11.979 7.620 -10.339 1.00 91.12 91 LEU A O 1
ATOM 663 N N . SER A 1 92 ? 11.502 8.334 -12.401 1.00 92.00 92 SER A N 1
ATOM 664 C CA . SER A 1 92 ? 10.198 8.890 -12.024 1.00 92.00 9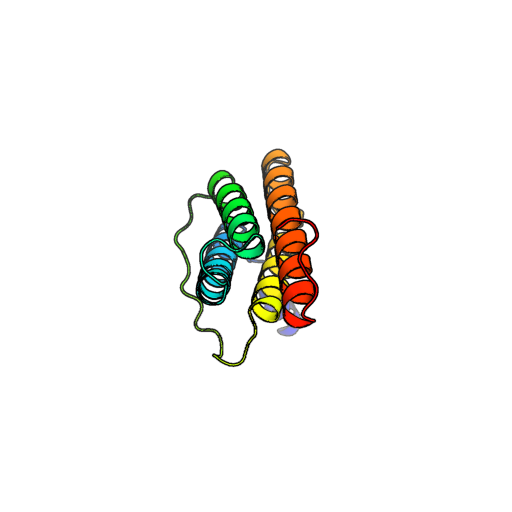2 SER A CA 1
ATOM 665 C C . SER A 1 92 ? 9.228 7.823 -11.509 1.00 92.00 92 SER A C 1
ATOM 667 O O . SER A 1 92 ? 8.473 8.095 -10.582 1.00 92.00 92 SER A O 1
ATOM 669 N N . ALA A 1 93 ? 9.282 6.598 -12.040 1.00 91.94 93 ALA A N 1
ATOM 670 C CA . ALA A 1 93 ? 8.507 5.477 -11.518 1.00 91.94 93 ALA A CA 1
ATOM 671 C C . ALA A 1 93 ? 9.002 5.045 -10.127 1.00 91.94 93 ALA A C 1
ATOM 673 O O . ALA A 1 93 ? 8.191 4.742 -9.255 1.00 91.94 93 ALA A O 1
ATOM 674 N N . ALA A 1 94 ? 10.314 5.096 -9.874 1.00 93.75 94 ALA A N 1
ATOM 675 C CA . ALA A 1 94 ? 10.872 4.817 -8.548 1.00 93.75 94 ALA A CA 1
ATOM 676 C C . ALA A 1 94 ? 10.391 5.825 -7.492 1.00 93.75 94 ALA A C 1
ATOM 678 O O . ALA A 1 94 ? 10.117 5.434 -6.360 1.00 93.75 94 ALA A O 1
ATOM 679 N N . LEU A 1 95 ? 10.237 7.103 -7.861 1.00 94.38 95 LEU A N 1
ATOM 680 C CA . LEU A 1 95 ? 9.688 8.133 -6.971 1.00 94.38 95 LEU A CA 1
ATOM 681 C C . LEU A 1 95 ? 8.223 7.855 -6.605 1.00 94.38 95 LEU A C 1
ATOM 683 O O . LEU A 1 95 ? 7.865 7.967 -5.435 1.00 94.38 95 LEU A O 1
ATOM 687 N N . LEU A 1 96 ? 7.405 7.427 -7.570 1.00 94.62 96 LEU A N 1
ATOM 688 C CA . LEU A 1 96 ? 6.012 7.037 -7.322 1.00 94.62 96 LEU A CA 1
ATOM 689 C C . LEU A 1 96 ? 5.920 5.797 -6.420 1.00 94.62 96 LEU A C 1
ATOM 691 O O . LEU A 1 96 ? 5.136 5.771 -5.474 1.00 94.62 96 LEU A O 1
ATOM 695 N N . LEU A 1 97 ? 6.775 4.791 -6.644 1.00 95.12 97 LEU A N 1
ATOM 696 C CA . LEU A 1 97 ? 6.864 3.634 -5.747 1.00 95.12 97 LEU A CA 1
ATOM 697 C C . LEU A 1 97 ? 7.338 4.025 -4.337 1.00 95.12 97 LEU A C 1
ATOM 699 O O . LEU A 1 97 ? 6.873 3.450 -3.353 1.00 95.12 97 LEU A O 1
ATOM 703 N N . ALA A 1 98 ? 8.247 4.995 -4.214 1.00 96.75 98 ALA A N 1
ATOM 704 C CA . ALA A 1 98 ? 8.696 5.508 -2.921 1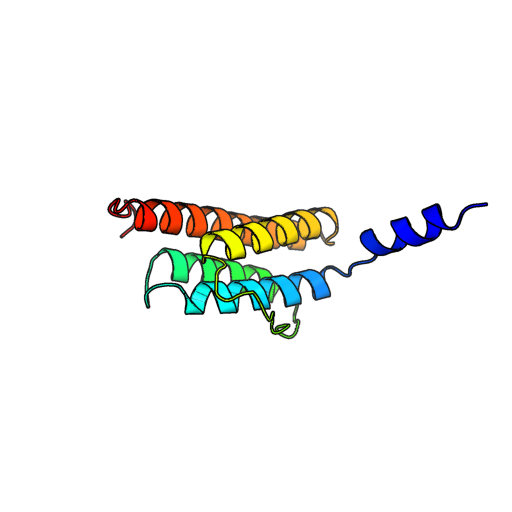.00 96.75 98 ALA A CA 1
ATOM 705 C C . ALA A 1 98 ? 7.582 6.267 -2.182 1.00 96.75 98 ALA A C 1
ATOM 707 O O . ALA A 1 98 ? 7.458 6.144 -0.961 1.00 96.75 98 ALA A O 1
ATOM 708 N N . GLU A 1 99 ? 6.739 7.004 -2.903 1.00 97.19 99 GLU A N 1
ATOM 709 C CA . GLU A 1 99 ? 5.546 7.628 -2.337 1.00 97.19 99 GLU A CA 1
ATOM 710 C C . GLU A 1 99 ? 4.528 6.583 -1.869 1.00 97.19 99 GLU A C 1
ATOM 712 O O . GLU A 1 99 ? 4.081 6.644 -0.722 1.00 97.19 99 GLU A O 1
ATOM 717 N N . ALA A 1 100 ? 4.247 5.562 -2.682 1.00 96.81 100 ALA A N 1
ATOM 718 C CA . ALA A 1 100 ? 3.400 4.446 -2.268 1.00 96.81 100 ALA A CA 1
ATOM 719 C C . ALA A 1 100 ? 3.955 3.753 -1.009 1.00 96.81 100 ALA A C 1
ATOM 721 O O . ALA A 1 100 ? 3.220 3.490 -0.058 1.00 96.81 100 ALA A O 1
ATOM 722 N N . LEU A 1 101 ? 5.271 3.521 -0.942 1.00 97.62 101 LEU A N 1
ATOM 723 C CA . LEU A 1 101 ? 5.924 2.956 0.241 1.00 97.62 101 LEU A CA 1
ATOM 724 C C . LEU A 1 101 ? 5.729 3.826 1.490 1.00 97.62 101 LEU A C 1
ATOM 726 O O . LEU A 1 101 ? 5.478 3.285 2.568 1.00 97.62 101 LEU A O 1
ATOM 730 N N . ARG A 1 102 ? 5.819 5.155 1.353 1.00 97.88 102 ARG A N 1
ATOM 731 C CA . ARG A 1 102 ? 5.575 6.103 2.449 1.00 97.88 102 ARG A CA 1
ATOM 732 C C . ARG A 1 102 ? 4.161 5.941 3.006 1.00 97.88 102 ARG A C 1
ATOM 734 O O . ARG A 1 102 ? 4.014 5.866 4.223 1.00 97.88 102 ARG A O 1
ATOM 741 N N . HIS A 1 103 ? 3.158 5.833 2.139 1.00 97.81 103 HIS A N 1
ATOM 742 C CA . HIS A 1 103 ? 1.773 5.585 2.541 1.00 97.81 103 HIS A CA 1
ATOM 743 C C . HIS A 1 103 ? 1.617 4.239 3.271 1.00 97.81 103 HIS A C 1
ATOM 745 O O . HIS A 1 103 ? 1.018 4.177 4.343 1.00 97.81 103 HIS A O 1
ATOM 751 N N . LEU A 1 104 ? 2.272 3.170 2.801 1.00 97.12 104 LEU A N 1
ATOM 752 C CA . LEU A 1 104 ? 2.277 1.875 3.502 1.00 97.12 104 LEU A CA 1
ATOM 753 C C . LEU A 1 104 ? 2.984 1.911 4.870 1.00 97.12 104 LEU A C 1
ATOM 755 O O . LEU A 1 104 ? 2.608 1.171 5.786 1.00 97.12 104 LEU A O 1
ATOM 759 N N . ASP A 1 105 ? 4.037 2.720 5.015 1.00 96.88 105 ASP A N 1
ATOM 760 C CA . ASP A 1 105 ? 4.710 2.960 6.297 1.00 96.88 105 ASP A CA 1
ATOM 761 C C . ASP A 1 105 ? 3.829 3.802 7.245 1.00 96.88 105 ASP A C 1
ATOM 763 O O . ASP A 1 105 ? 3.908 3.629 8.464 1.00 96.88 105 ASP A O 1
ATOM 767 N N . THR A 1 106 ? 2.990 4.705 6.726 1.00 96.31 106 THR A N 1
ATOM 768 C CA . THR A 1 106 ? 1.992 5.456 7.512 1.00 96.31 106 THR A CA 1
ATOM 769 C C . THR A 1 106 ? 0.847 4.549 7.959 1.00 96.31 106 THR A C 1
ATOM 771 O O . THR A 1 106 ? 0.584 4.462 9.157 1.00 96.31 106 THR A O 1
ATOM 774 N N . ALA A 1 107 ? 0.237 3.797 7.038 1.00 95.44 107 ALA A N 1
ATOM 775 C CA . ALA A 1 107 ? -0.856 2.869 7.330 1.00 95.44 107 ALA A CA 1
ATOM 776 C C . ALA A 1 107 ? -0.493 1.875 8.440 1.00 95.44 107 ALA A C 1
ATOM 778 O O . ALA A 1 107 ? -1.261 1.656 9.371 1.00 95.44 107 ALA A O 1
ATOM 779 N N . ALA A 1 108 ? 0.713 1.305 8.391 1.00 94.81 108 ALA A N 1
ATOM 780 C CA . ALA A 1 108 ? 1.142 0.363 9.417 1.00 94.81 108 ALA A CA 1
ATOM 781 C C . ALA A 1 108 ? 1.447 1.009 10.768 1.00 94.81 108 ALA A C 1
ATOM 783 O O . ALA A 1 108 ? 1.283 0.355 11.791 1.00 94.81 108 ALA A O 1
ATOM 784 N N . ARG A 1 109 ? 1.875 2.275 10.796 1.00 94.12 109 ARG A N 1
ATOM 785 C CA . ARG A 1 109 ? 1.996 3.009 12.060 1.00 94.12 109 ARG A CA 1
ATOM 786 C C . ARG A 1 109 ? 0.625 3.258 12.680 1.00 94.12 109 ARG A C 1
ATOM 788 O O . ARG A 1 109 ? 0.482 3.057 13.879 1.00 94.12 109 ARG A O 1
ATOM 795 N N . ILE A 1 110 ? -0.364 3.628 11.866 1.00 92.81 110 ILE A N 1
ATOM 796 C CA . ILE A 1 110 ? -1.746 3.829 12.319 1.00 92.81 110 ILE A CA 1
ATOM 797 C C . ILE A 1 110 ? -2.325 2.519 12.859 1.00 92.81 110 ILE A C 1
ATOM 799 O O . ILE A 1 110 ? -2.768 2.491 13.998 1.00 92.81 110 ILE A O 1
ATOM 803 N N . LEU A 1 111 ? -2.238 1.420 12.103 1.00 91.06 111 LEU A N 1
ATOM 804 C CA . LEU A 1 111 ? -2.742 0.114 12.551 1.00 91.06 111 LEU A CA 1
ATOM 805 C C . LEU A 1 111 ? -2.068 -0.370 13.837 1.00 91.06 111 LEU A C 1
ATOM 807 O O . LEU A 1 111 ? -2.733 -0.919 14.705 1.00 91.06 111 LEU A O 1
ATOM 811 N N . ALA A 1 112 ? -0.757 -0.161 13.978 1.00 91.12 112 ALA A N 1
ATOM 812 C CA . ALA A 1 112 ? -0.054 -0.522 15.205 1.00 91.12 112 ALA A CA 1
ATOM 813 C C . ALA A 1 112 ? -0.531 0.309 16.405 1.00 91.12 112 ALA A C 1
ATOM 815 O O . ALA A 1 112 ? -0.694 -0.239 17.490 1.00 91.12 112 ALA A O 1
ATOM 816 N N . ALA A 1 113 ? -0.784 1.607 16.215 1.00 88.62 113 ALA A N 1
ATOM 817 C CA . ALA A 1 113 ? -1.352 2.463 17.255 1.00 88.62 113 ALA A CA 1
ATOM 818 C C . ALA A 1 113 ? -2.784 2.028 17.626 1.00 88.62 113 ALA A C 1
ATOM 820 O O . ALA A 1 113 ? -3.111 1.916 18.806 1.00 88.62 113 ALA A O 1
ATOM 821 N N . GLU A 1 114 ? -3.613 1.698 16.630 1.00 86.56 114 GLU A N 1
ATOM 822 C CA . GLU A 1 114 ? -4.973 1.183 16.831 1.00 86.56 114 GLU A CA 1
ATOM 823 C C . GLU A 1 114 ? -4.978 -0.155 17.595 1.00 86.56 114 GLU A C 1
ATOM 825 O O . GLU A 1 114 ? -5.759 -0.317 18.532 1.00 86.56 114 GLU A O 1
ATOM 830 N N . GLU A 1 115 ? -4.077 -1.092 17.265 1.00 85.44 115 GLU A N 1
ATOM 831 C CA . GLU A 1 115 ? -3.916 -2.366 17.991 1.00 85.44 115 GLU A CA 1
ATOM 832 C C . GLU A 1 115 ? -3.506 -2.160 19.462 1.00 85.44 115 GLU A C 1
ATOM 834 O O . GLU A 1 115 ? -3.866 -2.963 20.325 1.00 85.44 115 GLU A O 1
ATOM 839 N N . LEU A 1 116 ? -2.790 -1.074 19.766 1.00 86.25 116 LEU A N 1
ATOM 840 C CA . LEU A 1 116 ? -2.411 -0.680 21.128 1.00 86.25 116 LEU A CA 1
ATOM 841 C C . LEU A 1 116 ? -3.513 0.106 21.862 1.00 86.25 116 LEU A C 1
ATOM 843 O O . LEU A 1 116 ? -3.356 0.422 23.042 1.00 86.25 116 LEU A O 1
ATOM 847 N N . GLY A 1 117 ? -4.635 0.402 21.197 1.00 80.12 117 GLY A N 1
ATOM 848 C CA . GLY A 1 117 ? -5.725 1.208 21.749 1.00 80.12 117 GLY A CA 1
ATOM 849 C C . GLY A 1 117 ? -5.392 2.698 21.863 1.00 80.12 117 GLY A C 1
ATOM 850 O O . GLY A 1 117 ? -6.052 3.422 22.611 1.00 80.12 117 GLY A O 1
ATOM 851 N N . GLU A 1 118 ? -4.370 3.167 21.151 1.00 77.69 118 GLU A N 1
ATOM 852 C CA . GLU A 1 118 ? -4.027 4.582 21.092 1.00 77.69 118 GLU A CA 1
ATOM 853 C C . GLU A 1 118 ? -5.003 5.304 20.155 1.00 77.69 118 GLU A C 1
ATOM 855 O O . GLU A 1 118 ? -5.308 4.838 19.055 1.00 77.69 118 GLU A O 1
ATOM 860 N N . ALA A 1 119 ? -5.509 6.466 20.578 1.00 60.31 119 ALA A N 1
ATOM 861 C CA . ALA A 1 119 ? -6.268 7.319 19.674 1.00 60.31 119 ALA A CA 1
ATOM 862 C C . ALA A 1 119 ? -5.328 7.798 18.564 1.00 60.31 119 ALA A C 1
ATOM 864 O O . ALA A 1 119 ? -4.288 8.396 18.853 1.00 60.31 119 ALA A O 1
ATOM 865 N N . SER A 1 120 ? -5.690 7.539 17.304 1.00 56.94 120 SER A N 1
ATOM 866 C CA . SER A 1 120 ? -4.914 8.038 16.173 1.00 56.94 120 SER A CA 1
ATOM 867 C C . SER A 1 120 ? -4.798 9.562 16.293 1.00 56.94 120 SER A C 1
ATOM 869 O O . SER A 1 120 ? -5.825 10.242 16.326 1.00 56.94 120 SER A O 1
ATOM 871 N N . PRO A 1 121 ? -3.581 10.133 16.316 1.00 54.41 121 PRO A N 1
ATOM 872 C CA . PRO A 1 121 ? -3.406 11.585 16.311 1.00 54.41 121 PRO A CA 1
ATOM 873 C C . PRO A 1 121 ? -3.833 12.223 14.976 1.00 54.41 121 PRO A C 1
ATOM 875 O O . PRO A 1 121 ? -3.720 13.435 14.811 1.00 54.41 121 PRO A O 1
ATOM 878 N N . TRP A 1 122 ? -4.304 11.402 14.034 1.00 52.88 122 TRP A N 1
ATOM 879 C CA . TRP A 1 122 ? -4.733 11.759 12.688 1.00 52.88 122 TRP A CA 1
ATOM 880 C C . TRP A 1 122 ? -6.209 11.398 12.416 1.00 52.88 122 TRP A C 1
ATOM 882 O O . TRP A 1 122 ? -6.609 11.417 11.254 1.00 52.88 122 TRP A O 1
ATOM 892 N N . ALA A 1 123 ? -6.979 11.005 13.445 1.00 50.78 123 ALA A N 1
ATOM 893 C CA . ALA A 1 123 ? -8.427 10.764 13.351 1.00 50.78 123 ALA A CA 1
ATOM 894 C C . ALA A 1 123 ? -9.245 12.064 13.342 1.00 50.78 123 ALA A C 1
ATOM 896 O O . ALA A 1 123 ? -8.832 13.035 14.018 1.00 50.78 123 ALA A O 1
#

Organism: NCBI:txid43671

Sequence (123 aa):
MDETAESIARLDDFQVADVIASVRGLLDVALDRCAPGSAAALEICAAWEGLDVVAAASVTVQRLPSELSALGVLATARRLVRGAILRVEPLSAALLLAEALRHLDTAARILAAEELGEASPWA

pLDDT: mean 82.32, std 16.22, range [40.94, 97.88]

Secondary structure (DSSP, 8-state):
--HHHHHHTTTS---HHHHHHHHHHHHHHHHTTSPTT-HHHHHHHHHHHHHHHH-----------TT--HHHHHHHHHHHHHHHHTT-SSHHHHHHHHHHHHHHHHHHHHHHHHHTTPPPTT-